Protein AF-A0A1N6R2H4-F1 (afdb_monomer_lite)

pLDDT: mean 82.43, std 15.15, range [40.59, 95.44]

Sequence (107 aa):
MKIISGIMALMLSTLCFAKEVQVADTGITFEAPDDFGPLSQEILDFKWPQSRAPRWVVGNETGSTTIAYDLKPHDISGAPMEALMGDFAATFERVVPGVEWSGRSRK

Organism: NCBI:txid49186

Radius of gyration: 19.3 Å; chains: 1; bounding box: 40×35×61 Å

Secondary structure (DSSP, 8-state):
-HHHHHHHHHHHTT---PEEEEETTTTEEEEE-TT-EEPPHHHHHHH--SS---SEEEE-TTSSSEEEE---SS--TTS-HHHHHHHHHHHHHHHSTT---------

Foldseek 3Di:
DVVVVVVVVVVVVPPFDFDWDDDPPPRDIDGHTPQKDFEDPVLQCVVPVDPPRAPDKIDHHNVPDIDGDHDDPDDCVPPDPVVVVVVVVVVCPVPPPPDDDDDDPDD

Structure (mmCIF, N/CA/C/O backbone):
data_AF-A0A1N6R2H4-F1
#
_entry.id   AF-A0A1N6R2H4-F1
#
loop_
_atom_site.group_PDB
_atom_site.id
_atom_site.type_symbol
_atom_site.label_atom_id
_atom_site.label_alt_id
_atom_site.label_comp_id
_atom_site.label_asym_id
_atom_site.label_entity_id
_atom_site.label_seq_id
_atom_site.pdbx_PDB_ins_code
_atom_site.Cartn_x
_atom_site.Cartn_y
_atom_site.Cartn_z
_atom_site.occupancy
_atom_site.B_iso_or_equiv
_atom_site.auth_seq_id
_atom_site.auth_comp_id
_atom_site.auth_asym_id
_atom_site.auth_atom_id
_atom_site.pdbx_PDB_model_num
ATOM 1 N N . MET A 1 1 ? 11.237 -3.136 47.810 1.00 50.59 1 MET A N 1
ATOM 2 C CA . MET A 1 1 ? 10.813 -2.217 46.724 1.00 50.59 1 MET A CA 1
ATOM 3 C C . MET A 1 1 ? 11.547 -2.427 45.393 1.00 50.59 1 MET A C 1
ATOM 5 O O . MET A 1 1 ? 10.925 -2.205 44.371 1.00 50.59 1 MET A O 1
ATOM 9 N N . LYS A 1 2 ? 12.802 -2.914 45.352 1.00 49.69 2 LYS A N 1
ATOM 10 C CA . LYS A 1 2 ? 13.529 -3.180 44.086 1.00 49.69 2 LYS A CA 1
ATOM 11 C C . LYS A 1 2 ? 12.974 -4.338 43.234 1.00 49.69 2 LYS A C 1
ATOM 13 O O . LYS A 1 2 ? 13.046 -4.282 42.016 1.00 49.69 2 LYS A O 1
ATOM 18 N N . ILE A 1 3 ? 12.397 -5.362 43.867 1.00 57.62 3 ILE A N 1
ATOM 19 C CA . ILE A 1 3 ? 11.896 -6.571 43.181 1.00 57.62 3 ILE A CA 1
ATOM 20 C C . ILE A 1 3 ? 10.591 -6.280 42.416 1.00 57.62 3 ILE A C 1
ATOM 22 O O . ILE A 1 3 ? 10.368 -6.805 41.331 1.00 57.62 3 ILE A O 1
ATOM 26 N N . ILE A 1 4 ? 9.764 -5.369 42.943 1.00 59.06 4 ILE A N 1
ATOM 27 C CA . ILE A 1 4 ? 8.480 -4.981 42.341 1.00 59.06 4 ILE A CA 1
ATOM 28 C C . ILE A 1 4 ? 8.708 -4.201 41.032 1.00 59.06 4 ILE A C 1
ATOM 30 O O . ILE A 1 4 ? 7.999 -4.427 40.057 1.00 59.06 4 ILE A O 1
ATOM 34 N N . SER A 1 5 ? 9.757 -3.368 40.956 1.00 56.97 5 SER A N 1
ATOM 35 C CA . SER A 1 5 ? 10.135 -2.682 39.708 1.00 56.97 5 SER A CA 1
ATOM 36 C C . SER A 1 5 ? 10.587 -3.634 38.596 1.00 56.97 5 SER A C 1
ATOM 38 O O . SER A 1 5 ? 10.341 -3.343 37.431 1.00 56.97 5 SER A O 1
ATOM 40 N N . GLY A 1 6 ? 11.215 -4.769 38.927 1.00 59.22 6 GLY A N 1
ATOM 41 C CA . GLY A 1 6 ? 11.653 -5.748 37.923 1.00 59.22 6 GLY A CA 1
ATOM 42 C C . GLY A 1 6 ? 10.489 -6.495 37.266 1.00 59.22 6 GLY A C 1
ATOM 43 O O . GLY A 1 6 ? 10.494 -6.710 36.059 1.00 59.22 6 GLY A O 1
ATOM 44 N N . ILE A 1 7 ? 9.456 -6.828 38.046 1.00 59.75 7 ILE A N 1
ATOM 45 C CA . ILE A 1 7 ? 8.255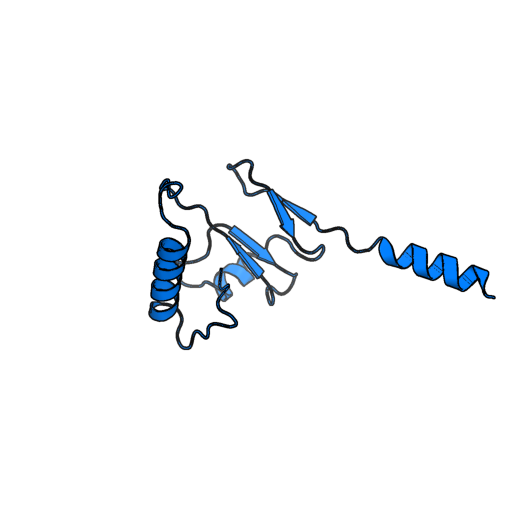 -7.516 37.545 1.00 59.75 7 ILE A CA 1
ATOM 46 C C . ILE A 1 7 ? 7.417 -6.579 36.661 1.00 59.75 7 ILE A C 1
ATOM 48 O O . ILE A 1 7 ? 6.900 -7.005 35.632 1.00 59.75 7 ILE A O 1
ATOM 52 N N . MET A 1 8 ? 7.339 -5.290 37.008 1.00 58.19 8 MET A N 1
ATOM 53 C CA . MET A 1 8 ? 6.618 -4.299 36.201 1.00 58.19 8 MET A CA 1
ATOM 54 C C . MET A 1 8 ? 7.302 -4.028 34.849 1.00 58.19 8 MET A C 1
ATOM 56 O O . MET A 1 8 ? 6.614 -3.839 33.851 1.00 58.19 8 MET A O 1
ATOM 60 N N . ALA A 1 9 ? 8.637 -4.081 34.788 1.00 56.44 9 ALA A N 1
ATOM 61 C CA . ALA A 1 9 ? 9.379 -3.965 33.531 1.00 56.44 9 ALA A CA 1
ATOM 62 C C . ALA A 1 9 ? 9.209 -5.198 32.618 1.00 56.44 9 ALA A C 1
ATOM 64 O O . ALA A 1 9 ? 9.156 -5.045 31.403 1.00 56.44 9 ALA A O 1
ATOM 65 N N . LEU A 1 10 ? 9.069 -6.401 33.190 1.00 54.38 10 LEU A N 1
ATOM 66 C CA . LEU A 1 10 ? 8.868 -7.645 32.432 1.00 54.38 10 LEU A CA 1
ATOM 67 C C . LEU A 1 10 ? 7.441 -7.781 31.859 1.00 54.38 10 LEU A C 1
ATOM 69 O O . LEU A 1 10 ? 7.254 -8.359 30.792 1.00 54.38 10 LEU A O 1
ATOM 73 N N . MET A 1 11 ? 6.438 -7.218 32.541 1.00 57.62 11 MET A N 1
ATOM 74 C CA . MET A 1 11 ? 5.037 -7.190 32.081 1.00 57.62 11 MET A CA 1
ATOM 75 C C . MET A 1 11 ? 4.789 -6.187 30.941 1.00 57.62 11 MET A C 1
ATOM 77 O O . MET A 1 11 ? 3.793 -6.299 30.234 1.00 57.62 11 MET A O 1
ATOM 81 N N . LEU A 1 12 ? 5.674 -5.201 30.747 1.00 53.75 12 LEU A N 1
ATOM 82 C CA . LEU A 1 12 ? 5.512 -4.177 29.708 1.00 53.75 12 LEU A CA 1
ATOM 83 C C . LEU A 1 12 ? 5.961 -4.663 28.317 1.00 53.75 12 LEU A C 1
ATOM 85 O O . LEU A 1 12 ? 5.504 -4.145 27.305 1.00 53.75 12 LEU A O 1
ATOM 89 N N . SER A 1 13 ? 6.822 -5.685 28.255 1.00 53.41 13 SER A N 1
ATOM 90 C CA . SER A 1 13 ? 7.340 -6.254 27.000 1.00 53.41 13 SER A CA 1
ATOM 91 C C . SER A 1 13 ? 6.345 -7.130 26.225 1.00 53.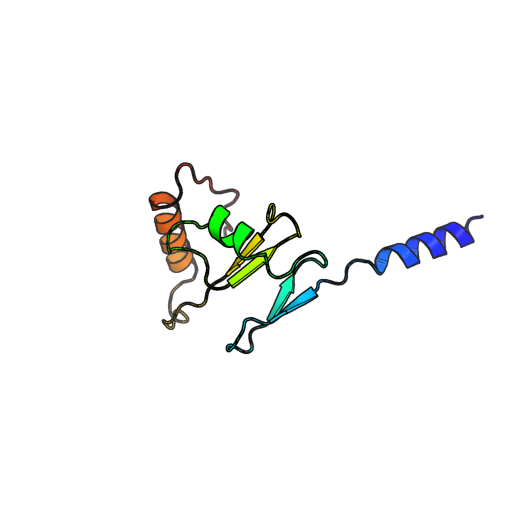41 13 SER A C 1
ATOM 93 O O . SER A 1 13 ? 6.623 -7.481 25.085 1.00 53.41 13 SER A O 1
ATOM 95 N N . THR A 1 14 ? 5.197 -7.489 26.806 1.00 53.91 14 THR A N 1
ATOM 96 C CA . THR A 1 14 ? 4.217 -8.416 26.202 1.00 53.91 14 THR A CA 1
ATOM 97 C C . THR A 1 14 ? 3.059 -7.730 25.467 1.00 53.91 14 THR A C 1
ATOM 99 O O . THR A 1 14 ? 2.063 -8.382 25.182 1.00 53.91 14 THR A O 1
ATOM 102 N N . LEU A 1 15 ? 3.147 -6.428 25.177 1.00 54.03 15 LEU A N 1
ATOM 103 C CA . LEU A 1 15 ? 2.064 -5.662 24.532 1.00 54.03 15 LEU A CA 1
ATOM 104 C C . LEU A 1 15 ? 2.354 -5.241 23.081 1.00 54.03 15 LEU A C 1
ATOM 106 O O . LEU A 1 15 ? 1.590 -4.463 22.530 1.00 54.03 15 LEU A O 1
ATOM 110 N N . CYS A 1 16 ? 3.431 -5.737 22.468 1.00 53.66 16 CYS A N 1
ATOM 111 C CA . CYS A 1 16 ? 3.656 -5.595 21.027 1.00 53.66 16 CYS A CA 1
ATOM 112 C C . CYS A 1 16 ? 3.456 -6.959 20.364 1.00 53.66 16 CYS A C 1
ATOM 114 O O . CYS A 1 16 ? 4.426 -7.699 20.189 1.00 53.66 16 CYS A O 1
ATOM 116 N N . PHE A 1 17 ? 2.217 -7.311 20.033 1.00 61.06 17 PHE A N 1
ATOM 117 C CA . PHE A 1 17 ? 1.918 -8.488 19.224 1.00 61.06 17 PHE A CA 1
ATOM 118 C C . PHE A 1 17 ? 1.368 -8.037 17.882 1.00 61.06 17 PHE A C 1
ATOM 120 O O . PHE A 1 17 ? 0.154 -7.979 17.687 1.00 61.06 17 PHE A O 1
ATOM 127 N N . ALA A 1 18 ? 2.288 -7.774 16.950 1.00 69.94 18 ALA A N 1
ATOM 128 C CA . ALA A 1 18 ? 1.931 -7.413 15.592 1.00 69.94 18 ALA A CA 1
ATOM 129 C C . ALA A 1 18 ? 0.931 -8.433 15.026 1.00 69.94 18 ALA A C 1
ATOM 131 O O . ALA A 1 18 ? 1.112 -9.651 15.119 1.00 69.94 18 ALA A O 1
ATOM 132 N N . LYS A 1 19 ? -0.173 -7.926 14.486 1.00 81.75 19 LYS A N 1
ATOM 133 C CA . LYS A 1 19 ? -1.272 -8.735 13.980 1.00 81.75 19 LYS A CA 1
ATOM 134 C C . LYS A 1 19 ? -0.937 -9.223 12.579 1.00 81.75 19 LYS A C 1
ATOM 136 O O . LYS A 1 19 ? -0.664 -8.423 11.685 1.00 81.75 19 LYS A O 1
ATOM 141 N N . GLU A 1 20 ? -1.008 -10.534 12.373 1.00 91.50 20 GLU A N 1
ATOM 142 C CA . GLU A 1 20 ? -0.864 -11.108 11.038 1.00 91.50 20 GLU A CA 1
ATOM 143 C C . GLU A 1 20 ? -2.042 -10.682 10.149 1.00 91.50 20 GLU A C 1
ATOM 145 O O . GLU A 1 20 ? -3.218 -10.852 10.487 1.00 91.50 20 GLU A O 1
ATOM 150 N N . VAL A 1 21 ? -1.710 -10.132 8.988 1.00 93.00 21 VAL A N 1
ATOM 151 C CA . VAL A 1 21 ? -2.631 -9.804 7.909 1.00 93.00 21 VAL A CA 1
ATOM 152 C C . VAL A 1 21 ? -2.458 -10.841 6.813 1.00 93.00 21 VAL A C 1
ATOM 154 O O . VAL A 1 21 ? -1.354 -11.044 6.313 1.00 93.00 21 VAL A O 1
ATOM 157 N N . GLN A 1 22 ? -3.563 -11.463 6.408 1.00 92.62 22 GLN A N 1
ATOM 158 C CA . GLN A 1 22 ? -3.604 -12.368 5.263 1.00 92.62 22 GLN A CA 1
ATOM 159 C C . GLN A 1 22 ? -4.138 -11.626 4.042 1.00 92.62 22 GLN A C 1
ATOM 161 O O . GLN A 1 22 ? -5.236 -11.064 4.068 1.00 92.62 22 GLN A O 1
ATOM 166 N N . VAL A 1 23 ? -3.371 -11.640 2.956 1.00 91.94 23 VAL A N 1
ATOM 167 C CA . VAL A 1 23 ? -3.797 -11.079 1.676 1.00 91.94 23 VAL A CA 1
ATOM 168 C C . VAL A 1 23 ? -4.710 -12.096 0.996 1.00 91.94 23 VAL A C 1
ATOM 170 O O . VAL A 1 23 ? -4.264 -13.165 0.563 1.00 91.94 23 VAL A O 1
ATOM 173 N N . ALA A 1 24 ? -6.000 -11.765 0.927 1.00 87.00 24 ALA A N 1
ATOM 174 C CA . ALA A 1 24 ? -7.041 -12.659 0.427 1.00 87.00 24 ALA A CA 1
ATOM 175 C C . ALA A 1 24 ? -6.670 -13.280 -0.932 1.00 87.00 24 ALA A C 1
ATOM 177 O O . ALA A 1 24 ? -6.174 -12.587 -1.819 1.00 87.00 24 ALA A O 1
ATOM 178 N N . ASP A 1 25 ? -6.923 -14.585 -1.071 1.00 88.19 25 ASP A N 1
ATOM 179 C CA . ASP A 1 25 ? -6.735 -15.387 -2.292 1.00 88.19 25 ASP A CA 1
ATOM 180 C C . ASP A 1 25 ? -5.286 -15.566 -2.784 1.00 88.19 25 ASP A C 1
ATOM 182 O O . ASP A 1 25 ? -5.071 -15.990 -3.919 1.00 88.19 25 ASP A O 1
ATOM 186 N N . THR A 1 26 ? -4.274 -15.248 -1.965 1.00 88.56 26 THR A N 1
ATOM 187 C CA . THR A 1 26 ? -2.868 -15.225 -2.435 1.00 88.56 26 THR A CA 1
ATOM 188 C C . THR A 1 26 ? -1.903 -16.052 -1.589 1.00 88.56 26 THR A C 1
ATOM 190 O O . THR A 1 26 ? -0.794 -16.335 -2.034 1.00 88.56 26 THR A O 1
ATOM 193 N N . GLY A 1 27 ? -2.305 -16.438 -0.372 1.00 90.75 27 GLY A N 1
ATOM 194 C CA . GLY A 1 27 ? -1.435 -17.117 0.596 1.00 90.75 27 GLY A CA 1
ATOM 195 C C . GLY A 1 27 ? -0.319 -16.235 1.175 1.00 90.75 27 GLY A C 1
ATOM 196 O O . GLY A 1 27 ? 0.498 -16.730 1.944 1.00 90.75 27 GLY A O 1
ATOM 197 N N . ILE A 1 28 ? -0.272 -14.947 0.816 1.00 92.94 28 ILE A N 1
ATOM 198 C CA . ILE A 1 28 ? 0.711 -13.986 1.322 1.00 92.94 28 ILE A CA 1
ATOM 1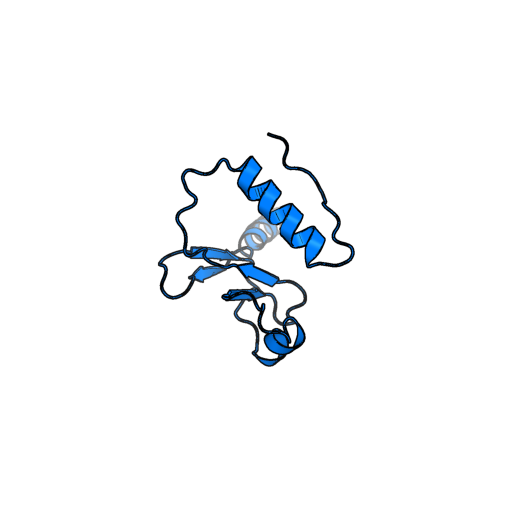99 C C . ILE A 1 28 ? 0.246 -13.470 2.681 1.00 92.94 28 ILE A C 1
ATOM 201 O O . ILE A 1 28 ? -0.921 -13.107 2.848 1.00 92.94 28 ILE A O 1
ATOM 205 N N . THR A 1 29 ? 1.176 -13.386 3.629 1.00 94.75 29 THR A N 1
ATOM 206 C CA . THR A 1 29 ? 0.940 -12.789 4.943 1.00 94.75 29 THR A CA 1
ATOM 207 C C . THR A 1 29 ? 1.994 -11.739 5.273 1.00 94.75 29 THR A C 1
ATOM 209 O O . THR A 1 29 ? 3.105 -11.760 4.738 1.00 94.75 29 THR A O 1
ATOM 212 N N . PHE A 1 30 ? 1.635 -10.787 6.131 1.00 94.31 30 PHE A N 1
ATOM 213 C CA . PHE A 1 30 ? 2.580 -9.847 6.732 1.00 94.31 30 PHE A CA 1
ATOM 214 C C . PHE A 1 30 ? 2.110 -9.420 8.123 1.00 94.31 30 PHE A C 1
ATOM 216 O O . PHE A 1 30 ? 0.923 -9.474 8.428 1.00 94.31 30 PHE A O 1
ATOM 223 N N . GLU A 1 31 ? 3.038 -8.974 8.962 1.00 94.88 31 GLU A N 1
ATOM 224 C CA . GLU A 1 31 ? 2.730 -8.426 10.283 1.00 94.88 31 GLU A CA 1
ATOM 225 C C . GLU A 1 31 ? 2.416 -6.926 10.185 1.00 94.88 31 GLU A C 1
ATOM 227 O O . GLU A 1 31 ? 3.194 -6.147 9.627 1.00 94.88 31 GLU A O 1
ATOM 232 N N . ALA A 1 32 ? 1.273 -6.515 10.731 1.00 93.81 32 ALA A N 1
ATOM 233 C CA . ALA A 1 32 ? 0.867 -5.120 10.876 1.00 93.81 32 ALA A CA 1
ATOM 234 C C . ALA A 1 32 ? 0.793 -4.736 12.364 1.00 93.81 32 ALA A C 1
ATOM 236 O O . ALA A 1 32 ? 0.716 -5.623 13.214 1.00 93.81 32 ALA A O 1
ATOM 237 N N . PRO A 1 33 ? 0.785 -3.438 12.713 1.00 93.88 33 PRO A N 1
ATOM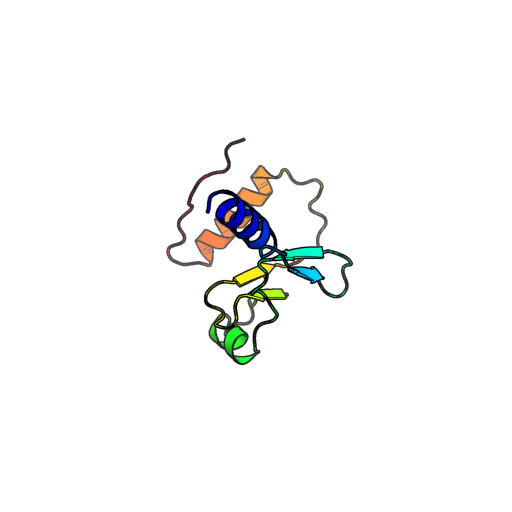 238 C CA . PRO A 1 33 ? 0.548 -3.026 14.095 1.00 93.88 33 PRO A CA 1
ATOM 239 C C . PRO A 1 33 ? -0.773 -3.584 14.649 1.00 93.88 33 PRO A C 1
ATOM 241 O O . PRO A 1 33 ? -1.732 -3.793 13.906 1.00 93.88 33 PRO A O 1
ATOM 244 N N . ASP A 1 34 ? -0.824 -3.831 15.954 1.00 90.44 34 ASP A N 1
ATOM 245 C CA . ASP A 1 34 ? -1.923 -4.535 16.631 1.00 90.44 34 ASP A CA 1
ATOM 246 C C . ASP A 1 34 ? -3.281 -3.835 16.441 1.00 90.44 34 ASP A C 1
ATOM 248 O O . ASP A 1 34 ? -4.326 -4.485 16.349 1.00 90.44 34 ASP A O 1
ATOM 252 N N . ASP A 1 35 ? -3.265 -2.503 16.349 1.00 91.38 35 ASP A N 1
ATOM 253 C CA . ASP A 1 35 ? -4.437 -1.656 16.134 1.00 91.38 35 ASP A CA 1
ATOM 254 C C . ASP A 1 35 ? -4.873 -1.578 14.662 1.00 91.38 35 ASP A C 1
ATOM 256 O O . ASP A 1 35 ? -5.859 -0.907 14.349 1.00 91.38 35 ASP A O 1
ATOM 260 N N . PHE A 1 36 ? -4.176 -2.269 13.750 1.00 94.94 36 PHE A N 1
ATOM 261 C CA . PHE A 1 36 ? -4.507 -2.261 12.332 1.00 94.94 36 PHE A CA 1
ATOM 262 C C . PHE A 1 36 ? -5.521 -3.356 11.993 1.00 94.94 36 PHE A C 1
ATOM 264 O O . PHE A 1 36 ? -5.425 -4.534 12.362 1.00 94.94 36 PHE A O 1
ATOM 271 N N . GLY A 1 37 ? -6.519 -2.966 11.214 1.00 93.25 37 GLY A N 1
ATOM 272 C CA . GLY A 1 37 ? -7.539 -3.863 10.702 1.00 93.25 37 GLY A CA 1
ATOM 273 C C . GLY A 1 37 ? -8.135 -3.373 9.388 1.00 93.25 37 GLY A C 1
ATOM 274 O O . GLY A 1 37 ? -7.706 -2.350 8.850 1.00 93.25 37 GLY A O 1
ATOM 275 N N . PRO A 1 38 ? -9.113 -4.116 8.847 1.00 92.19 38 PRO A N 1
ATOM 276 C CA . PRO A 1 38 ? -9.908 -3.649 7.720 1.00 92.19 38 PRO A CA 1
ATOM 277 C C . PRO A 1 38 ? -10.588 -2.319 8.056 1.00 92.19 38 PRO A C 1
ATOM 279 O O . PRO A 1 38 ? -11.091 -2.139 9.165 1.00 92.19 38 PRO A O 1
ATOM 282 N N . LEU A 1 39 ? -10.619 -1.404 7.091 1.00 92.44 39 LEU A N 1
ATOM 283 C CA . LEU A 1 39 ? -11.309 -0.122 7.229 1.00 92.44 39 LEU A CA 1
ATOM 284 C C . LEU A 1 39 ? -12.777 -0.251 6.813 1.00 92.44 39 LEU A C 1
ATOM 286 O O . LEU A 1 39 ? -13.129 -1.113 6.006 1.00 92.44 39 LEU A O 1
ATOM 290 N N . SER A 1 40 ? -13.634 0.627 7.338 1.00 92.62 40 SER A N 1
ATOM 291 C CA . SER A 1 40 ? -15.021 0.720 6.879 1.00 92.62 40 SER A CA 1
ATOM 292 C C . SER A 1 40 ? -15.085 1.214 5.431 1.00 92.62 40 SER A C 1
ATOM 294 O O . SER A 1 40 ? -14.219 1.965 4.977 1.00 92.62 40 SER A O 1
ATOM 296 N N . GLN A 1 41 ? -16.144 0.838 4.708 1.00 90.12 41 GLN A N 1
ATOM 297 C CA . GLN A 1 41 ? -16.336 1.294 3.329 1.00 90.12 41 GLN A CA 1
ATOM 298 C C . GLN A 1 41 ? -16.433 2.824 3.239 1.00 90.12 41 GLN A C 1
ATOM 300 O O . GLN A 1 41 ? -15.883 3.410 2.319 1.00 90.12 41 GLN A O 1
ATOM 305 N N . GLU A 1 42 ? -17.037 3.478 4.234 1.00 92.62 42 GLU A N 1
ATOM 306 C CA . GLU A 1 42 ? -17.101 4.942 4.321 1.00 92.62 42 GLU A CA 1
ATOM 307 C C . GLU A 1 42 ? -15.704 5.586 4.343 1.00 92.62 42 GLU A C 1
ATOM 309 O O . GLU A 1 42 ? -15.447 6.535 3.604 1.00 92.62 42 GLU A O 1
ATOM 314 N N . ILE A 1 43 ? -14.774 5.043 5.140 1.00 93.06 43 ILE A N 1
ATOM 315 C CA . ILE A 1 43 ? -13.387 5.528 5.190 1.00 93.06 43 ILE A CA 1
ATOM 316 C C . ILE A 1 43 ? -12.679 5.271 3.856 1.00 93.06 43 ILE A C 1
ATOM 318 O O . ILE A 1 43 ? -11.943 6.138 3.378 1.00 93.06 43 ILE A O 1
ATOM 322 N N . LEU A 1 44 ? -12.887 4.096 3.252 1.00 91.44 44 LEU A N 1
ATOM 323 C CA . LEU A 1 44 ? -12.297 3.758 1.955 1.00 91.44 44 LEU A CA 1
ATOM 324 C C . LEU A 1 44 ? -12.782 4.710 0.856 1.00 91.44 44 LEU A C 1
ATOM 326 O O . LEU A 1 44 ? -11.955 5.266 0.133 1.00 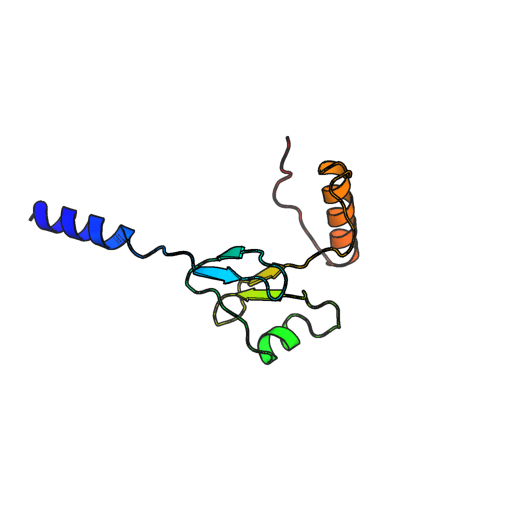91.44 44 LEU A O 1
ATOM 330 N N . ASP A 1 45 ? -14.089 4.950 0.779 1.00 90.88 45 ASP A N 1
ATOM 331 C CA . ASP A 1 45 ? -14.712 5.833 -0.208 1.00 90.88 45 ASP A CA 1
ATOM 332 C C . ASP A 1 45 ? -14.288 7.293 -0.001 1.00 90.88 45 ASP A C 1
ATOM 334 O O . ASP A 1 45 ? -14.067 8.019 -0.969 1.00 90.88 45 ASP A O 1
ATOM 338 N N . PHE A 1 46 ? -14.111 7.725 1.252 1.00 91.00 46 PHE A N 1
ATOM 339 C CA . PHE A 1 46 ? -13.611 9.062 1.566 1.00 91.00 46 PHE A CA 1
ATOM 340 C C . PHE A 1 46 ? -12.135 9.248 1.178 1.00 91.00 46 PHE A C 1
ATOM 342 O O . PHE A 1 46 ? -11.779 10.273 0.594 1.00 91.00 46 PHE A O 1
ATOM 349 N N . LYS A 1 47 ? -11.260 8.274 1.482 1.00 88.50 47 LYS A N 1
ATOM 350 C CA . LYS A 1 47 ? -9.819 8.363 1.163 1.00 88.50 47 LYS A CA 1
ATOM 351 C C . LYS A 1 47 ? -9.525 8.132 -0.319 1.00 88.50 47 LYS A C 1
ATOM 353 O O . LYS A 1 47 ? -8.592 8.736 -0.850 1.00 88.50 47 LYS A O 1
ATOM 358 N N . TRP A 1 48 ? -10.302 7.281 -0.987 1.00 89.06 48 TRP A N 1
ATOM 359 C CA . TRP A 1 48 ? -10.102 6.897 -2.385 1.00 89.06 48 TRP A CA 1
ATOM 360 C C . TRP A 1 48 ? -11.408 6.977 -3.205 1.00 89.06 48 TRP A C 1
ATOM 362 O O . TRP A 1 48 ? -11.861 5.969 -3.745 1.00 89.06 48 TRP A O 1
ATOM 372 N N . PRO A 1 49 ? -11.991 8.183 -3.378 1.00 80.06 49 PRO A N 1
ATOM 373 C CA . PRO A 1 49 ? -13.297 8.376 -4.029 1.00 80.06 49 PRO A CA 1
ATOM 374 C C . PRO A 1 49 ? -13.290 8.133 -5.546 1.00 80.06 49 PRO A C 1
ATOM 376 O O . PRO A 1 49 ? -14.339 8.018 -6.176 1.00 80.06 49 PRO A O 1
ATOM 379 N N . GLN A 1 50 ? -12.109 8.094 -6.166 1.00 68.69 50 GLN A N 1
ATOM 380 C CA . GLN A 1 50 ? -11.933 7.745 -7.574 1.00 68.69 50 GLN A CA 1
ATOM 381 C C . GLN A 1 50 ? -11.328 6.346 -7.644 1.00 68.69 50 GLN A C 1
ATOM 383 O O . GLN A 1 50 ? -10.486 6.017 -6.817 1.00 68.69 50 GLN A O 1
ATOM 388 N N . SER A 1 51 ? -11.726 5.553 -8.641 1.00 64.00 51 SER A N 1
ATOM 389 C CA . SER A 1 51 ? -11.483 4.113 -8.875 1.00 64.00 51 SER A CA 1
ATOM 390 C C . SER A 1 51 ? -10.015 3.628 -8.956 1.00 64.00 51 SER A C 1
ATOM 392 O O . SER A 1 51 ? -9.712 2.619 -9.586 1.00 64.00 51 SER A O 1
ATOM 394 N N . ARG A 1 52 ? -9.086 4.332 -8.311 1.00 69.88 52 ARG A N 1
ATOM 395 C CA . ARG A 1 52 ? -7.682 3.986 -8.073 1.00 69.88 52 ARG A CA 1
ATOM 396 C C . ARG A 1 52 ? -7.427 3.609 -6.609 1.00 69.88 52 ARG A C 1
ATOM 398 O O . ARG A 1 52 ? -6.305 3.771 -6.132 1.00 69.88 52 ARG A O 1
ATOM 405 N N . ALA A 1 53 ? -8.460 3.169 -5.893 1.00 78.81 53 ALA A N 1
ATOM 406 C CA . ALA A 1 53 ? -8.288 2.617 -4.560 1.00 78.81 53 ALA A CA 1
ATOM 407 C C . ALA A 1 53 ? -7.317 1.423 -4.625 1.00 78.81 53 ALA A C 1
ATOM 409 O O . ALA A 1 53 ? -7.407 0.625 -5.566 1.00 78.81 53 ALA A O 1
ATOM 410 N N . PRO A 1 54 ? -6.392 1.299 -3.662 1.00 88.12 54 PRO A N 1
ATOM 411 C CA . PRO A 1 54 ? -5.605 0.086 -3.506 1.00 88.12 54 PRO A CA 1
ATOM 412 C C . PRO A 1 54 ? -6.537 -1.115 -3.362 1.00 88.12 54 PRO A C 1
ATOM 414 O O . PRO A 1 54 ? -7.586 -1.011 -2.721 1.00 88.12 54 PRO A O 1
ATOM 417 N N . ARG A 1 55 ? -6.151 -2.261 -3.923 1.00 90.12 55 ARG A N 1
ATOM 418 C CA . ARG A 1 55 ? -6.978 -3.470 -3.836 1.00 90.12 55 ARG A CA 1
ATOM 419 C C . ARG A 1 55 ? -7.190 -3.936 -2.400 1.00 90.12 55 ARG A C 1
ATOM 421 O O . ARG A 1 55 ? -8.267 -4.435 -2.079 1.00 90.12 55 ARG A O 1
ATOM 428 N N . TRP A 1 56 ? -6.182 -3.769 -1.549 1.00 92.44 56 TRP A N 1
ATOM 429 C CA . TRP A 1 56 ? -6.277 -4.085 -0.134 1.00 92.44 56 TRP A CA 1
ATOM 430 C C . TRP A 1 56 ? -5.667 -2.982 0.721 1.00 92.44 56 TRP A C 1
ATOM 432 O O . TRP A 1 56 ? -4.657 -2.363 0.374 1.00 92.44 56 TRP A O 1
ATOM 442 N N . VAL A 1 57 ? -6.292 -2.755 1.874 1.00 94.25 57 VAL A N 1
ATOM 443 C CA . VAL A 1 57 ? -5.868 -1.757 2.849 1.00 94.25 57 VAL A CA 1
ATOM 444 C C . VAL A 1 57 ? -6.141 -2.285 4.249 1.00 94.25 57 VAL A C 1
ATOM 446 O O . VAL A 1 57 ? -7.214 -2.823 4.520 1.00 94.25 57 VAL A O 1
ATOM 449 N N . VAL A 1 58 ? -5.184 -2.078 5.147 1.00 95.44 58 VAL A N 1
ATOM 450 C CA . VAL A 1 58 ? -5.401 -2.143 6.596 1.00 95.44 58 VAL A CA 1
ATOM 451 C C . VAL A 1 58 ? -4.987 -0.820 7.230 1.00 95.44 58 VAL A C 1
ATOM 453 O O . VAL A 1 58 ? -4.126 -0.116 6.701 1.00 95.44 58 VAL A O 1
ATOM 456 N N . GLY A 1 59 ? -5.590 -0.449 8.349 1.00 95.44 59 GLY A N 1
ATOM 457 C CA . GLY A 1 59 ? -5.265 0.791 9.046 1.00 95.44 59 GLY A CA 1
ATOM 458 C C . GLY A 1 59 ? -5.818 0.821 10.456 1.00 95.44 59 GLY A C 1
ATOM 459 O O . GLY A 1 59 ? -6.551 -0.083 10.854 1.00 95.44 59 GLY A O 1
ATOM 460 N N . ASN A 1 60 ? -5.466 1.872 11.190 1.00 95.38 60 ASN A N 1
ATOM 461 C CA . ASN A 1 60 ? -6.072 2.131 12.491 1.00 95.38 60 ASN A CA 1
ATOM 462 C C . ASN A 1 60 ? -7.569 2.469 12.354 1.00 95.38 60 ASN A C 1
ATOM 464 O O . ASN A 1 60 ? -8.055 2.754 11.258 1.00 95.38 60 ASN A O 1
ATOM 468 N N . GLU A 1 61 ? -8.291 2.488 13.476 1.00 93.69 61 GLU A N 1
ATOM 469 C CA . GLU A 1 61 ? -9.752 2.683 13.522 1.00 93.69 61 GLU A CA 1
ATOM 470 C C . GLU A 1 61 ? -10.235 3.916 12.736 1.00 93.69 61 GLU A C 1
ATOM 472 O O . GLU A 1 61 ? -11.242 3.873 12.036 1.00 93.69 61 GLU A O 1
ATOM 477 N N . THR A 1 62 ? -9.479 5.012 12.807 1.00 93.94 62 THR A N 1
ATOM 478 C CA . THR A 1 62 ? -9.808 6.282 12.135 1.00 93.94 62 THR A CA 1
ATOM 479 C C . THR A 1 62 ? -9.411 6.335 10.655 1.00 93.94 62 THR A C 1
ATOM 481 O O . THR A 1 62 ? -9.754 7.289 9.961 1.00 93.94 62 THR A O 1
ATOM 484 N N . GLY A 1 63 ? -8.613 5.379 10.170 1.00 93.75 63 GLY A N 1
ATOM 485 C CA . GLY A 1 63 ? -7.994 5.427 8.845 1.00 93.75 63 GLY A CA 1
ATOM 486 C C . GLY A 1 63 ? -6.947 6.537 8.666 1.00 93.75 63 GLY A C 1
ATOM 487 O O . GLY A 1 63 ? -6.543 6.811 7.531 1.00 93.75 63 GLY A O 1
ATOM 488 N N . SER A 1 64 ? -6.487 7.180 9.746 1.00 94.75 64 SER A N 1
ATOM 489 C CA . SER A 1 64 ? -5.455 8.233 9.696 1.00 94.75 64 SER A CA 1
ATOM 490 C C . SER A 1 64 ? -4.092 7.690 9.265 1.00 94.75 64 SER A C 1
ATOM 492 O O . SER A 1 64 ? -3.383 8.349 8.506 1.00 94.75 64 SER A O 1
ATOM 494 N N . THR A 1 65 ? -3.784 6.449 9.646 1.00 94.88 65 THR A N 1
ATOM 495 C CA . THR A 1 65 ? -2.605 5.710 9.185 1.00 94.88 65 THR A CA 1
ATOM 496 C C . THR A 1 65 ? -3.050 4.401 8.555 1.00 94.88 65 THR A C 1
ATOM 498 O O . THR A 1 65 ? -3.884 3.686 9.110 1.00 94.88 65 THR A O 1
ATOM 501 N N . THR A 1 66 ? -2.508 4.091 7.377 1.00 95.12 66 THR A N 1
ATOM 502 C CA . THR A 1 66 ? -2.915 2.930 6.578 1.00 95.12 66 THR A CA 1
ATOM 503 C C . THR A 1 66 ? -1.725 2.283 5.885 1.00 95.12 66 THR A C 1
ATOM 505 O O . THR A 1 66 ? -0.858 2.991 5.375 1.00 95.12 66 THR A O 1
ATOM 508 N N . ILE A 1 67 ? -1.739 0.957 5.784 1.00 94.75 67 ILE A N 1
ATOM 509 C CA . ILE A 1 67 ? -0.897 0.171 4.881 1.00 94.75 67 ILE A CA 1
ATOM 510 C C . ILE A 1 67 ? -1.781 -0.235 3.703 1.00 94.75 67 ILE A C 1
ATOM 512 O O . ILE A 1 67 ? -2.702 -1.038 3.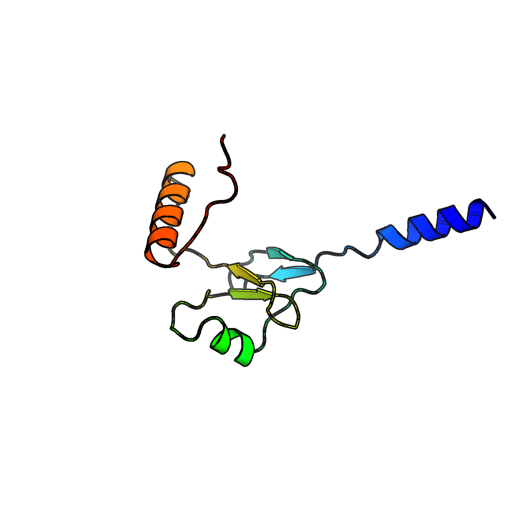847 1.00 94.75 67 ILE A O 1
ATOM 516 N N . ALA A 1 68 ? -1.509 0.357 2.545 1.00 92.62 68 ALA A N 1
ATOM 517 C CA . ALA A 1 68 ? -2.157 0.040 1.281 1.00 92.62 68 ALA A CA 1
ATOM 518 C C . ALA A 1 68 ? -1.229 -0.841 0.443 1.00 92.62 68 ALA A C 1
ATOM 520 O O . ALA A 1 68 ? -0.049 -0.521 0.295 1.00 92.62 68 ALA A O 1
ATOM 521 N N . TYR A 1 69 ? -1.751 -1.934 -0.103 1.00 92.38 69 TYR A N 1
ATOM 522 C CA . TYR A 1 69 ? -0.950 -2.911 -0.833 1.00 92.38 69 TYR A CA 1
ATOM 523 C C . TYR A 1 69 ? -1.729 -3.524 -1.992 1.00 92.38 69 TYR A C 1
ATOM 525 O O . TYR A 1 69 ? -2.959 -3.566 -2.013 1.00 92.38 69 TYR A O 1
ATOM 533 N N . ASP A 1 70 ? -0.973 -3.975 -2.987 1.00 89.38 70 ASP A N 1
ATOM 534 C CA . ASP A 1 70 ? -1.498 -4.490 -4.240 1.00 89.38 70 ASP A CA 1
ATOM 535 C C . ASP A 1 70 ? -0.563 -5.549 -4.815 1.00 89.38 70 ASP A C 1
ATOM 537 O O . ASP A 1 70 ? 0.644 -5.537 -4.559 1.00 89.38 70 ASP A O 1
ATOM 541 N N . LEU A 1 71 ? -1.115 -6.434 -5.642 1.00 89.25 71 LEU A N 1
ATOM 542 C CA . LEU A 1 71 ? -0.341 -7.442 -6.358 1.00 89.25 71 LEU A CA 1
ATOM 543 C C . LEU A 1 71 ? -0.292 -7.095 -7.835 1.00 89.25 71 LEU A C 1
ATOM 545 O O . LEU A 1 71 ? -1.318 -6.872 -8.481 1.00 89.25 71 LEU A O 1
ATOM 549 N N . LYS A 1 72 ? 0.922 -7.056 -8.382 1.00 86.44 72 LYS A N 1
ATOM 550 C CA . LYS A 1 72 ? 1.105 -6.843 -9.813 1.00 86.44 72 LYS A CA 1
ATOM 551 C C . LYS A 1 72 ? 0.818 -8.150 -10.559 1.00 86.44 72 LYS A C 1
ATOM 553 O O . LYS A 1 72 ? 1.339 -9.188 -10.166 1.00 86.44 72 LYS A O 1
ATOM 558 N N . PRO A 1 73 ? 0.013 -8.113 -11.636 1.00 84.19 73 PRO A N 1
ATOM 559 C CA . PRO A 1 73 ? -0.353 -9.314 -12.388 1.00 84.19 73 PRO A CA 1
ATOM 560 C C . PRO A 1 73 ? 0.787 -9.846 -13.269 1.00 84.19 73 PRO A C 1
ATOM 562 O O . PRO A 1 73 ? 0.672 -10.930 -13.831 1.00 84.19 73 PRO A O 1
ATOM 565 N N . HIS A 1 74 ? 1.862 -9.073 -13.432 1.00 86.50 74 HIS A N 1
ATOM 566 C CA . HIS A 1 74 ? 3.005 -9.423 -14.265 1.00 86.50 74 HIS A CA 1
ATOM 567 C C . HIS A 1 74 ? 4.163 -9.918 -13.403 1.00 86.50 74 HIS A C 1
ATOM 569 O O . HIS A 1 74 ? 4.424 -9.359 -12.337 1.00 86.50 74 HIS A O 1
ATOM 575 N N . ASP A 1 75 ? 4.877 -10.928 -13.897 1.00 87.75 75 ASP A N 1
ATOM 576 C CA . ASP A 1 75 ? 6.141 -11.350 -13.307 1.00 87.75 75 ASP A CA 1
ATOM 577 C C . ASP A 1 75 ? 7.203 -10.269 -13.544 1.00 87.75 75 ASP A C 1
ATOM 579 O O . ASP A 1 75 ? 7.535 -9.931 -14.681 1.00 87.75 75 ASP A O 1
ATOM 583 N N . ILE A 1 76 ? 7.709 -9.712 -12.447 1.00 88.38 76 ILE A N 1
ATOM 584 C CA . ILE A 1 76 ? 8.748 -8.677 -12.431 1.00 88.38 76 ILE A CA 1
ATOM 585 C C . ILE A 1 76 ? 10.062 -9.187 -11.827 1.00 88.38 76 ILE A C 1
ATOM 587 O O . ILE A 1 76 ? 10.969 -8.395 -11.585 1.00 88.38 76 ILE A O 1
ATOM 591 N N . SER A 1 77 ? 10.189 -10.496 -11.586 1.00 87.62 77 SER A N 1
ATOM 592 C CA . SER A 1 77 ? 11.353 -11.104 -10.921 1.00 87.62 77 SER A CA 1
ATOM 593 C C . SER A 1 77 ? 12.674 -10.894 -11.671 1.00 87.62 77 SER A C 1
ATOM 595 O O . SER A 1 77 ? 13.733 -10.845 -11.048 1.00 87.62 77 SER A O 1
ATOM 597 N N . GLY A 1 78 ? 12.622 -10.724 -12.995 1.00 90.00 78 GLY A N 1
ATOM 598 C CA . GLY A 1 78 ? 13.792 -10.441 -13.832 1.00 90.00 78 GLY A CA 1
ATOM 599 C C . GLY A 1 78 ? 14.186 -8.962 -13.914 1.00 90.00 78 GLY A C 1
ATOM 600 O O . GLY A 1 78 ? 15.236 -8.646 -14.475 1.00 90.00 78 GLY A O 1
ATOM 601 N N . ALA A 1 79 ? 13.366 -8.043 -13.398 1.00 90.38 79 ALA A N 1
ATOM 602 C CA . ALA A 1 79 ? 13.634 -6.614 -13.497 1.00 90.38 79 ALA A CA 1
ATOM 603 C C . ALA A 1 79 ? 14.598 -6.148 -12.386 1.00 90.38 79 ALA A C 1
ATOM 605 O O . ALA A 1 79 ? 14.420 -6.507 -11.218 1.00 90.38 79 ALA A O 1
ATOM 606 N N . PRO A 1 80 ? 15.608 -5.312 -12.699 1.00 92.75 80 PRO A N 1
ATOM 607 C CA . PRO A 1 80 ? 16.461 -4.723 -11.674 1.00 92.75 80 PRO A CA 1
ATOM 608 C C . PRO A 1 80 ? 15.637 -3.886 -10.688 1.00 92.75 80 PRO A C 1
ATOM 610 O O . PRO A 1 80 ? 14.901 -2.991 -11.098 1.00 92.75 80 PRO A O 1
ATOM 613 N N . MET A 1 81 ? 15.809 -4.129 -9.384 1.00 89.06 81 MET A N 1
ATOM 614 C CA . MET A 1 81 ? 15.082 -3.405 -8.327 1.00 89.06 81 MET A CA 1
ATOM 615 C C . MET A 1 81 ? 15.186 -1.880 -8.472 1.00 89.06 81 MET A C 1
ATOM 617 O O . MET A 1 81 ? 14.205 -1.174 -8.284 1.00 89.06 81 MET A O 1
ATOM 621 N N . GLU A 1 82 ? 16.360 -1.365 -8.841 1.00 90.12 82 GLU A N 1
ATOM 622 C CA . GLU A 1 82 ? 16.564 0.074 -9.038 1.00 90.12 82 GLU A CA 1
ATOM 623 C C . GLU A 1 82 ? 15.697 0.636 -10.173 1.00 90.12 82 GLU A C 1
ATOM 625 O O . GLU A 1 82 ? 15.100 1.699 -10.014 1.00 90.12 82 GLU A O 1
ATOM 630 N N . ALA A 1 83 ? 15.566 -0.102 -11.279 1.00 90.06 83 ALA A N 1
ATOM 631 C CA . ALA A 1 83 ? 14.703 0.287 -12.390 1.00 90.06 83 ALA A CA 1
ATOM 632 C C . ALA A 1 83 ? 13.228 0.282 -11.963 1.00 90.06 83 ALA A C 1
ATOM 634 O O . ALA A 1 83 ? 12.527 1.267 -12.178 1.00 90.06 83 ALA A O 1
ATOM 635 N N . LEU A 1 84 ? 12.788 -0.771 -11.259 1.00 90.50 84 LEU A N 1
ATOM 636 C CA . LEU A 1 84 ? 11.427 -0.852 -10.719 1.00 90.50 84 LEU A CA 1
ATOM 637 C C . LEU A 1 84 ? 11.117 0.323 -9.783 1.00 90.50 84 LEU A C 1
ATOM 639 O O . LEU A 1 84 ? 10.078 0.966 -9.919 1.00 90.50 84 LEU A O 1
ATOM 643 N N . MET A 1 85 ? 12.019 0.630 -8.847 1.00 89.81 85 MET A N 1
ATOM 644 C CA . MET A 1 85 ? 11.853 1.767 -7.938 1.00 89.81 85 MET A CA 1
ATOM 645 C C . MET A 1 85 ? 11.783 3.099 -8.692 1.00 89.81 85 MET A C 1
ATOM 647 O O . MET A 1 85 ? 10.972 3.949 -8.326 1.00 89.81 85 MET A O 1
ATOM 651 N N . GLY A 1 86 ? 12.585 3.270 -9.748 1.00 91.25 86 GLY A N 1
ATOM 652 C CA . GLY A 1 86 ? 12.532 4.442 -10.624 1.00 91.25 86 GLY A CA 1
ATOM 653 C C . GLY A 1 86 ? 11.176 4.605 -11.314 1.00 91.25 86 GLY A C 1
ATOM 654 O O . GLY A 1 86 ? 10.594 5.690 -11.274 1.00 91.25 86 GLY A O 1
ATOM 655 N N . ASP A 1 87 ? 10.628 3.522 -11.867 1.00 90.62 87 ASP A N 1
ATOM 656 C CA . ASP A 1 87 ? 9.320 3.530 -12.535 1.00 90.62 87 ASP A CA 1
ATOM 657 C C . ASP A 1 87 ? 8.172 3.854 -11.564 1.00 90.62 87 ASP A C 1
ATOM 659 O O . ASP A 1 87 ? 7.255 4.624 -11.888 1.00 90.62 87 ASP A O 1
ATOM 663 N N . PHE A 1 88 ? 8.224 3.304 -10.344 1.00 88.81 88 PHE A N 1
ATOM 664 C CA . PHE A 1 88 ? 7.272 3.656 -9.290 1.00 88.81 88 PHE A CA 1
ATOM 665 C C . PHE A 1 88 ? 7.398 5.127 -8.905 1.00 88.81 88 PHE A C 1
ATOM 667 O O . PHE A 1 88 ? 6.378 5.815 -8.839 1.00 88.81 88 PHE A O 1
ATOM 674 N N . ALA A 1 89 ? 8.619 5.627 -8.705 1.00 91.19 89 ALA A N 1
ATOM 675 C CA . ALA A 1 89 ? 8.846 7.017 -8.336 1.00 91.19 89 ALA A CA 1
ATOM 676 C C . ALA A 1 89 ? 8.287 7.988 -9.385 1.00 91.19 89 ALA A C 1
ATOM 678 O O . ALA A 1 89 ? 7.465 8.841 -9.050 1.00 91.19 89 ALA A O 1
ATOM 679 N N . ALA A 1 90 ? 8.616 7.778 -10.662 1.00 91.50 90 ALA A N 1
ATOM 680 C CA . ALA A 1 90 ? 8.089 8.581 -11.765 1.00 91.50 90 ALA A CA 1
ATOM 681 C C . ALA A 1 90 ? 6.552 8.524 -11.847 1.00 91.50 90 ALA A C 1
ATOM 683 O O . ALA A 1 90 ? 5.884 9.512 -12.167 1.00 91.50 90 ALA A O 1
ATOM 684 N N . THR A 1 91 ? 5.958 7.367 -11.534 1.00 90.06 91 THR A N 1
ATOM 685 C CA . THR A 1 91 ? 4.499 7.233 -11.463 1.00 90.06 91 THR A CA 1
ATOM 686 C C . THR A 1 91 ? 3.913 8.072 -10.331 1.00 90.06 91 THR A C 1
ATOM 688 O O . THR A 1 91 ? 2.954 8.803 -10.580 1.00 90.06 91 THR A O 1
ATOM 691 N N . PHE A 1 92 ? 4.477 7.999 -9.122 1.00 89.12 92 PHE A N 1
ATOM 692 C CA . PHE A 1 92 ? 4.024 8.784 -7.972 1.00 89.12 92 PHE A CA 1
ATOM 693 C C . PHE A 1 92 ? 4.166 10.288 -8.214 1.00 89.12 92 PHE A C 1
ATOM 695 O O . PHE A 1 92 ? 3.200 11.012 -7.998 1.00 89.12 92 PHE A O 1
ATOM 702 N N . GLU A 1 93 ? 5.292 10.745 -8.763 1.00 92.12 93 GLU A N 1
ATOM 703 C CA . GLU A 1 93 ? 5.527 12.156 -9.117 1.00 92.12 93 GLU A CA 1
ATOM 704 C C . GLU A 1 93 ? 4.486 12.709 -10.093 1.00 92.12 93 GLU A C 1
ATOM 706 O O . GLU A 1 93 ? 4.094 13.872 -10.010 1.00 92.12 93 GLU A O 1
ATOM 711 N N . ARG A 1 94 ? 3.986 11.865 -10.999 1.00 90.06 94 ARG A N 1
ATOM 712 C CA . ARG A 1 94 ? 2.952 12.251 -11.961 1.00 90.06 94 ARG A CA 1
ATOM 713 C C . ARG A 1 94 ? 1.543 12.273 -11.365 1.00 90.06 94 ARG A C 1
ATOM 715 O O . ARG A 1 94 ? 0.703 13.026 -11.853 1.00 90.06 94 ARG A O 1
ATOM 722 N N . VAL A 1 95 ? 1.237 11.399 -10.403 1.00 86.75 95 VAL A N 1
ATOM 723 C CA . VAL A 1 95 ? -0.145 11.194 -9.913 1.00 86.75 95 VAL A CA 1
ATOM 724 C C . VAL A 1 95 ? -0.417 11.779 -8.531 1.00 86.75 95 VAL A C 1
ATOM 726 O O . VAL A 1 95 ? -1.585 11.970 -8.202 1.00 86.75 95 VAL A O 1
ATOM 729 N N . VAL A 1 96 ? 0.619 12.066 -7.743 1.00 85.75 96 VAL A N 1
ATOM 730 C CA . VAL A 1 96 ? 0.522 12.633 -6.393 1.00 85.75 96 VAL A CA 1
ATOM 731 C C . VAL A 1 96 ? 1.124 14.041 -6.405 1.00 85.75 96 VAL A C 1
ATOM 733 O O . VAL A 1 96 ? 2.347 14.190 -6.399 1.00 85.75 96 VAL A O 1
ATOM 736 N N . PRO A 1 97 ? 0.287 15.094 -6.433 1.00 87.44 97 PRO A N 1
ATOM 737 C CA . PRO A 1 97 ? 0.764 16.469 -6.376 1.00 87.44 97 PRO A CA 1
ATOM 738 C C . PRO A 1 97 ? 1.578 16.729 -5.105 1.00 87.44 97 PRO A C 1
ATOM 740 O O . PRO A 1 97 ? 1.122 16.425 -4.006 1.00 87.44 97 PRO A O 1
ATOM 743 N N . GLY A 1 98 ? 2.766 17.318 -5.259 1.00 89.62 98 GLY A N 1
ATOM 744 C CA . GLY A 1 98 ? 3.616 17.696 -4.128 1.00 89.62 98 GLY A CA 1
ATOM 745 C C . GLY A 1 98 ? 4.270 16.521 -3.397 1.00 89.62 98 GLY A C 1
ATOM 746 O O . GLY A 1 98 ? 4.594 16.662 -2.223 1.00 89.62 98 GLY A O 1
ATOM 747 N N . VAL A 1 99 ? 4.444 15.365 -4.051 1.00 90.06 99 VAL A N 1
ATOM 748 C CA . VAL A 1 99 ? 5.192 14.251 -3.452 1.00 90.06 99 VAL A CA 1
ATOM 749 C C . VAL A 1 99 ? 6.636 14.665 -3.149 1.00 90.06 99 VAL A C 1
ATOM 751 O O . VAL A 1 99 ? 7.323 15.252 -3.983 1.00 90.06 99 VAL A O 1
ATOM 754 N N . GLU A 1 100 ? 7.097 14.326 -1.948 1.00 91.38 100 GLU A N 1
ATOM 755 C CA . GLU A 1 100 ? 8.475 14.519 -1.507 1.00 91.38 100 GLU A CA 1
ATOM 756 C C . GLU A 1 100 ? 9.077 13.173 -1.098 1.00 91.38 100 GLU A C 1
ATOM 758 O O . GLU A 1 100 ? 8.444 12.367 -0.415 1.00 91.38 100 GLU A O 1
ATOM 763 N N . TRP A 1 101 ? 10.322 12.927 -1.505 1.00 86.88 101 TRP A N 1
ATOM 764 C CA . TRP A 1 101 ? 11.024 11.678 -1.215 1.00 86.88 101 TRP A CA 1
ATOM 765 C C . TRP A 1 101 ? 11.899 11.820 0.033 1.00 86.88 101 TRP A C 1
ATOM 767 O O . TRP A 1 101 ? 12.972 12.429 -0.011 1.00 86.88 101 TRP A O 1
ATOM 777 N N . SER A 1 102 ? 11.479 11.219 1.148 1.00 82.88 102 SER A N 1
ATOM 778 C CA . SER A 1 102 ? 12.271 11.156 2.378 1.00 82.88 102 SER A CA 1
ATOM 779 C C . SER A 1 102 ? 13.220 9.950 2.356 1.00 82.88 102 SER A C 1
ATOM 781 O O . SER A 1 102 ? 12.868 8.824 2.686 1.00 82.88 102 SER A O 1
ATOM 783 N N . GLY A 1 103 ? 14.470 10.203 1.959 1.00 69.75 103 GLY A N 1
ATOM 784 C CA . GLY A 1 103 ? 15.536 9.201 1.958 1.00 69.75 103 GLY A CA 1
ATOM 785 C C . GLY A 1 103 ? 15.542 8.318 0.708 1.00 69.75 103 GLY A C 1
ATOM 786 O O . GLY A 1 103 ? 14.599 7.602 0.394 1.00 69.75 103 GLY A O 1
ATOM 787 N N . ARG A 1 104 ? 16.664 8.333 -0.014 1.00 59.28 104 ARG A N 1
ATOM 788 C CA . ARG A 1 104 ? 16.958 7.325 -1.035 1.00 59.28 104 ARG A CA 1
ATOM 789 C C . ARG A 1 104 ? 17.594 6.156 -0.292 1.00 59.28 104 ARG A C 1
ATOM 791 O O . ARG A 1 104 ? 18.640 6.363 0.323 1.00 59.28 104 ARG A O 1
ATOM 798 N N . SER A 1 105 ? 16.998 4.962 -0.326 1.00 48.44 105 SER A N 1
ATOM 799 C CA . SER A 1 105 ? 17.732 3.743 0.032 1.00 48.44 105 SER A CA 1
ATOM 800 C C . SER A 1 105 ? 18.869 3.612 -0.982 1.00 48.44 105 SER A C 1
ATOM 802 O O . SER A 1 105 ? 18.680 3.151 -2.106 1.00 48.44 105 SER A O 1
ATOM 804 N N . ARG A 1 106 ? 20.025 4.190 -0.648 1.00 42.59 106 ARG A N 1
ATOM 805 C CA . ARG A 1 106 ? 21.263 3.960 -1.379 1.00 42.59 106 ARG A CA 1
ATOM 806 C C . ARG A 1 106 ? 21.677 2.542 -1.014 1.00 42.59 106 ARG A C 1
ATOM 808 O O . ARG A 1 106 ? 21.834 2.249 0.170 1.00 42.59 106 ARG A O 1
ATOM 815 N N . LYS A 1 107 ? 21.798 1.685 -2.023 1.00 40.59 107 LYS A N 1
ATOM 816 C CA . LYS A 1 107 ? 22.711 0.551 -1.914 1.00 40.59 107 LYS A CA 1
ATOM 817 C C . LYS A 1 107 ? 24.123 1.063 -1.644 1.00 40.59 107 LYS A C 1
ATOM 819 O O . LYS A 1 107 ? 24.452 2.156 -2.166 1.00 40.59 107 LYS A O 1
#